Protein AF-A0A7C2WPY7-F1 (afdb_monomer_lite)

Foldseek 3Di:
DDPPPLDDLVRLCVDPLNVVVVVCCVVVVDVDFDWDQDPVLGTAGVVSCVSQPDRVRSVVSVVSND

pLDDT: mean 88.19, std 13.61, range [33.47, 97.12]

Secondary structure (DSSP, 8-state):
--------HHHHTTSHHHHHHHHHHHTTS-SS---EEETTTEEE-HHHHHHHSSHHHHHHHHHHH-

Radius of gyration: 12.75 Å; chains: 1; bounding box: 39×18×30 Å

Sequence (66 aa):
MSKTESLSKAELYKLHSTQLLLGKFVSEEIDKLDPIYDPKYGYRYPLVEALIGDPEEAEKFLYRLF

Structure (mmCIF, N/CA/C/O backbone):
data_AF-A0A7C2WPY7-F1
#
_entry.id   AF-A0A7C2WPY7-F1
#
loop_
_atom_site.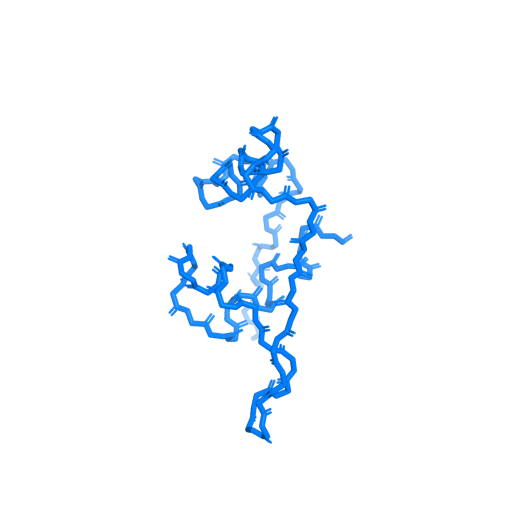group_PDB
_atom_site.id
_atom_site.type_symbol
_atom_site.label_atom_id
_atom_site.label_alt_id
_atom_site.label_comp_id
_atom_site.label_asym_id
_atom_site.label_entity_id
_atom_site.label_seq_id
_atom_site.pdbx_PDB_ins_code
_atom_site.Cartn_x
_atom_site.Cartn_y
_atom_site.Cartn_z
_atom_site.occupancy
_atom_site.B_iso_or_equiv
_atom_site.auth_seq_id
_atom_site.auth_comp_id
_atom_site.auth_asym_id
_atom_site.auth_atom_id
_atom_site.pdbx_PDB_model_num
ATOM 1 N N . MET A 1 1 ? 26.353 6.414 13.482 1.00 33.47 1 MET A N 1
ATOM 2 C CA . MET A 1 1 ? 25.182 5.551 13.224 1.00 33.47 1 MET A CA 1
ATOM 3 C C . MET A 1 1 ? 23.958 6.313 13.690 1.00 33.47 1 MET A C 1
ATOM 5 O O . MET A 1 1 ? 23.780 6.467 14.891 1.00 33.47 1 MET A O 1
ATOM 9 N N . SER A 1 2 ? 23.231 6.936 12.759 1.00 38.53 2 SER A N 1
ATOM 10 C CA . SER A 1 2 ? 22.110 7.811 13.110 1.00 38.53 2 SER A CA 1
ATOM 11 C C . SER A 1 2 ? 20.942 6.952 13.575 1.00 38.53 2 SER A C 1
ATOM 13 O O . SER A 1 2 ? 20.454 6.101 12.830 1.00 38.53 2 SER A O 1
ATOM 15 N N . LYS A 1 3 ? 20.548 7.143 14.831 1.00 42.25 3 LYS A N 1
ATOM 16 C CA . LYS A 1 3 ? 19.359 6.560 15.438 1.00 42.25 3 LYS A CA 1
ATOM 17 C C . LYS A 1 3 ? 18.166 7.179 14.711 1.00 42.25 3 LYS A C 1
ATOM 19 O O . LYS A 1 3 ? 17.708 8.251 15.078 1.00 42.25 3 LYS A O 1
ATOM 24 N N . THR A 1 4 ? 17.744 6.558 13.611 1.00 49.59 4 THR A N 1
ATOM 25 C CA . THR A 1 4 ? 16.485 6.918 12.960 1.00 49.59 4 THR A CA 1
ATOM 26 C C . THR A 1 4 ? 15.422 6.512 13.961 1.00 49.59 4 THR A C 1
ATOM 28 O O . THR A 1 4 ? 15.208 5.319 14.170 1.00 49.59 4 THR A O 1
ATOM 31 N N . GLU A 1 5 ? 14.873 7.484 14.682 1.00 56.66 5 GLU A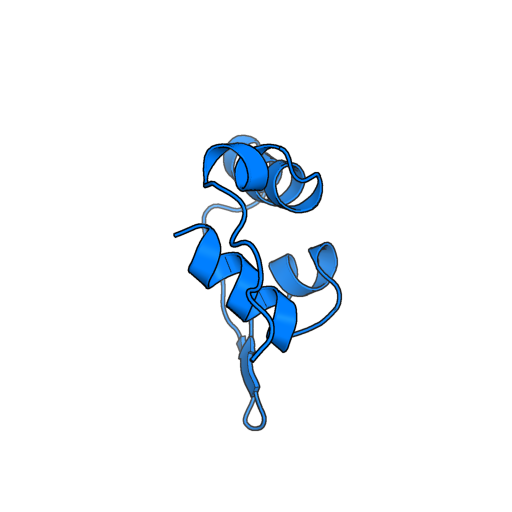 N 1
ATOM 32 C CA . GLU A 1 5 ? 13.729 7.278 15.558 1.00 56.66 5 GLU A CA 1
ATOM 33 C C . GLU A 1 5 ? 12.618 6.694 14.687 1.00 56.66 5 GLU A C 1
ATOM 35 O O . GLU A 1 5 ? 12.003 7.376 13.870 1.00 56.66 5 GLU A O 1
ATOM 40 N N . SER A 1 6 ? 12.456 5.374 14.758 1.00 70.25 6 SER A N 1
ATOM 41 C CA . SER A 1 6 ? 11.389 4.675 14.069 1.00 70.25 6 SER A CA 1
ATOM 42 C C . SER A 1 6 ? 10.089 5.188 14.667 1.00 70.25 6 SER A C 1
ATOM 44 O O . SER A 1 6 ? 9.831 4.935 15.846 1.00 70.25 6 SER A O 1
ATOM 46 N N . LEU A 1 7 ? 9.309 5.926 13.874 1.00 76.81 7 LEU A N 1
ATOM 47 C CA . LEU A 1 7 ? 7.969 6.352 14.263 1.00 76.81 7 LEU A CA 1
ATOM 48 C C . LEU A 1 7 ? 7.212 5.147 14.822 1.00 76.81 7 LEU A C 1
ATOM 50 O O . LEU A 1 7 ? 7.240 4.055 14.245 1.00 76.81 7 LEU A O 1
ATOM 54 N N . SER A 1 8 ? 6.537 5.344 15.949 1.00 85.50 8 SER A N 1
ATOM 55 C CA . SER A 1 8 ? 5.630 4.335 16.474 1.00 85.50 8 SER A CA 1
ATOM 56 C C . SER A 1 8 ? 4.527 4.053 15.452 1.00 85.50 8 SER A C 1
ATOM 58 O O . SER A 1 8 ? 4.164 4.902 14.633 1.00 85.50 8 SER A O 1
ATOM 60 N N . LYS A 1 9 ? 3.931 2.859 15.514 1.00 83.81 9 LYS A N 1
ATOM 61 C CA . LYS A 1 9 ? 2.860 2.477 14.582 1.00 83.81 9 LYS A CA 1
ATOM 62 C C . LYS A 1 9 ? 1.683 3.468 14.617 1.00 83.81 9 LYS A C 1
ATOM 64 O O . LYS A 1 9 ? 1.118 3.798 13.580 1.00 83.81 9 LYS A O 1
ATOM 69 N N . ALA A 1 10 ? 1.378 4.023 15.793 1.00 88.50 10 ALA A N 1
ATOM 70 C CA . ALA A 1 10 ? 0.363 5.064 15.957 1.00 88.50 10 ALA A CA 1
ATOM 71 C C . ALA A 1 10 ? 0.725 6.385 15.253 1.00 88.50 10 ALA A C 1
ATOM 73 O O . ALA A 1 10 ? -0.161 7.071 14.752 1.00 88.50 10 ALA A O 1
ATOM 74 N N . GLU A 1 11 ? 2.005 6.754 15.208 1.00 90.88 11 GLU A N 1
ATOM 75 C CA . GLU A 1 11 ? 2.471 7.935 14.475 1.00 90.88 11 GLU A CA 1
ATOM 76 C C . GLU A 1 11 ? 2.454 7.701 12.963 1.00 90.88 11 GLU A C 1
ATOM 78 O O . GLU A 1 11 ? 2.048 8.593 12.222 1.00 90.88 11 GLU A O 1
ATOM 83 N N . LEU A 1 12 ? 2.782 6.487 12.503 1.00 90.00 12 LEU A N 1
ATOM 84 C CA . LEU A 1 12 ? 2.678 6.114 11.088 1.00 90.00 12 LEU A CA 1
ATOM 85 C C . LEU A 1 12 ? 1.242 6.232 10.562 1.00 90.00 12 LEU A C 1
ATOM 87 O O . LEU A 1 12 ? 1.041 6.783 9.483 1.00 90.00 12 LEU A O 1
ATOM 91 N N . TYR A 1 13 ? 0.232 5.802 11.326 1.00 91.56 13 TYR A N 1
ATOM 92 C CA . TYR A 1 13 ? -1.181 5.948 10.935 1.00 91.56 13 TYR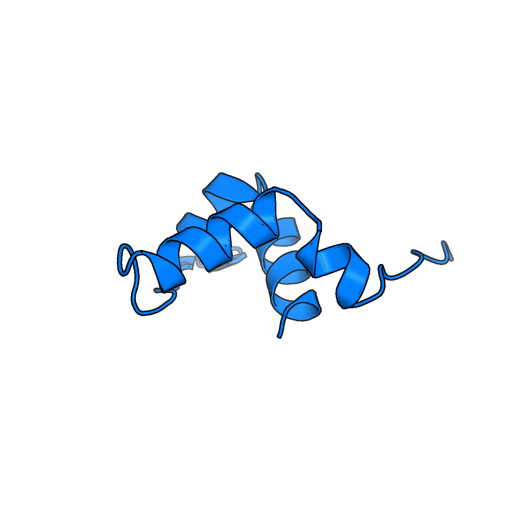 A CA 1
ATOM 93 C C . TYR A 1 13 ? -1.678 7.403 10.894 1.00 91.56 13 TYR A C 1
ATOM 95 O O . TYR A 1 13 ? -2.698 7.687 10.265 1.00 91.56 13 TYR A O 1
ATOM 103 N N . LYS A 1 14 ? -0.974 8.337 11.544 1.00 93.00 14 LYS A N 1
ATOM 104 C CA . LYS A 1 14 ? -1.293 9.773 11.484 1.00 93.00 14 LYS A CA 1
ATOM 105 C C . LYS A 1 14 ? -0.707 10.459 10.253 1.00 93.00 14 LYS A C 1
ATOM 107 O O . LYS A 1 14 ? -1.115 11.578 9.952 1.00 93.00 14 LYS A O 1
ATOM 112 N N . LEU A 1 15 ? 0.242 9.828 9.558 1.00 92.75 15 LEU A N 1
ATOM 113 C CA . LEU A 1 15 ? 0.817 10.398 8.345 1.00 92.75 15 LEU A CA 1
ATOM 114 C C . LEU A 1 15 ? -0.247 10.506 7.254 1.00 92.75 15 LEU A C 1
ATOM 116 O O . LEU A 1 15 ? -1.024 9.577 7.024 1.00 92.75 15 LEU A O 1
ATOM 120 N N . HIS A 1 16 ? -0.238 11.637 6.550 1.00 93.88 16 HIS A N 1
ATOM 121 C CA . HIS A 1 16 ? -1.192 11.913 5.480 1.00 93.88 16 HIS A CA 1
ATOM 122 C C . HIS A 1 16 ? -1.151 10.842 4.380 1.00 93.88 16 HIS A C 1
ATOM 124 O O . HIS A 1 16 ? -2.195 10.371 3.941 1.00 93.88 16 HIS A O 1
ATOM 130 N N . SER A 1 17 ? 0.044 10.392 3.994 1.00 94.00 17 SER A N 1
ATOM 131 C CA . SER A 1 17 ? 0.228 9.328 3.004 1.00 94.00 17 SER A CA 1
ATOM 132 C C . SER A 1 17 ? -0.392 7.997 3.438 1.00 94.00 17 SER A C 1
ATOM 134 O O . SER A 1 17 ? -1.059 7.344 2.638 1.00 94.00 17 SER A O 1
ATOM 136 N N . THR A 1 18 ? -0.254 7.621 4.714 1.00 94.88 18 THR A N 1
ATOM 137 C CA . THR A 1 18 ? -0.903 6.426 5.273 1.00 94.88 18 THR A CA 1
ATOM 138 C C . THR A 1 18 ? -2.418 6.547 5.240 1.00 94.88 18 THR A C 1
ATOM 140 O O . THR A 1 18 ? -3.101 5.604 4.852 1.00 94.88 18 THR A O 1
ATOM 143 N N . GLN A 1 19 ? -2.954 7.710 5.611 1.00 95.44 19 GLN A N 1
ATOM 144 C CA . GLN A 1 19 ? -4.395 7.953 5.582 1.00 95.44 19 GLN A CA 1
ATOM 145 C C . GLN A 1 19 ? -4.956 7.912 4.162 1.00 95.44 19 GLN A C 1
ATOM 147 O O . GLN A 1 19 ? -6.019 7.336 3.957 1.00 95.44 19 GLN A O 1
ATOM 152 N N . LEU A 1 20 ? -4.236 8.461 3.180 1.00 96.19 20 LEU A N 1
ATOM 153 C CA . LEU A 1 20 ? -4.617 8.362 1.772 1.00 96.19 20 LEU A CA 1
ATOM 154 C C . LEU A 1 20 ? -4.613 6.910 1.294 1.00 96.19 20 LEU A C 1
ATOM 156 O O . LEU A 1 20 ? -5.591 6.475 0.694 1.00 96.19 20 LEU A O 1
ATOM 160 N N . LEU A 1 21 ? -3.553 6.152 1.590 1.00 95.62 21 LEU A N 1
ATOM 161 C CA . LEU A 1 21 ? -3.462 4.750 1.188 1.00 95.62 21 LEU A CA 1
ATOM 162 C C . LEU A 1 21 ? -4.609 3.921 1.780 1.00 95.62 21 LEU A C 1
ATOM 164 O O . LEU A 1 21 ? -5.305 3.224 1.050 1.00 95.62 21 LEU A O 1
ATOM 168 N N . LEU A 1 22 ? -4.835 4.021 3.092 1.00 94.88 22 LEU A N 1
ATOM 169 C CA . LEU A 1 22 ? -5.920 3.301 3.764 1.00 94.88 22 LEU A CA 1
ATOM 170 C C . LEU A 1 22 ? -7.298 3.790 3.318 1.00 94.88 22 LEU A C 1
ATOM 172 O O . LEU A 1 22 ? -8.215 2.986 3.196 1.00 94.88 22 LEU A O 1
ATOM 176 N N . GLY A 1 23 ? -7.437 5.086 3.034 1.00 96.12 23 GLY A N 1
ATOM 177 C CA . GLY A 1 23 ? -8.656 5.669 2.488 1.00 96.12 23 GLY A CA 1
ATOM 178 C C . GLY A 1 23 ? -9.074 5.000 1.183 1.00 96.12 23 GLY A C 1
ATOM 179 O O . GLY A 1 23 ? -10.246 4.674 1.045 1.00 96.12 23 GLY A O 1
ATOM 180 N N . LYS A 1 24 ? -8.120 4.703 0.289 1.00 95.94 24 LYS A N 1
ATOM 181 C CA . LYS A 1 24 ? -8.383 3.985 -0.970 1.00 95.94 24 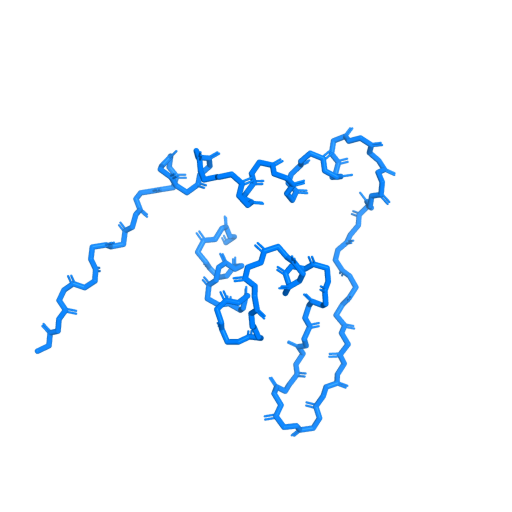LYS A CA 1
ATOM 182 C C . LYS A 1 24 ? -8.918 2.570 -0.754 1.00 95.94 24 LYS A C 1
ATOM 184 O O . LYS A 1 24 ? -9.798 2.140 -1.492 1.00 95.94 24 LYS A O 1
ATOM 189 N N . PHE A 1 25 ? -8.415 1.864 0.261 1.00 95.19 25 PHE A N 1
ATOM 190 C CA . PHE A 1 25 ? -8.946 0.552 0.645 1.00 95.19 25 PHE A CA 1
ATOM 191 C C . PHE A 1 25 ? -10.359 0.657 1.223 1.00 95.19 25 PHE A C 1
ATOM 193 O O . PHE A 1 25 ? -11.248 -0.091 0.836 1.00 95.19 25 PHE A O 1
ATOM 200 N N . VAL A 1 26 ? -10.579 1.600 2.144 1.00 96.56 26 VAL A N 1
ATOM 201 C CA . VAL A 1 26 ? -11.878 1.785 2.812 1.00 96.56 26 VAL A CA 1
ATOM 202 C C . VAL 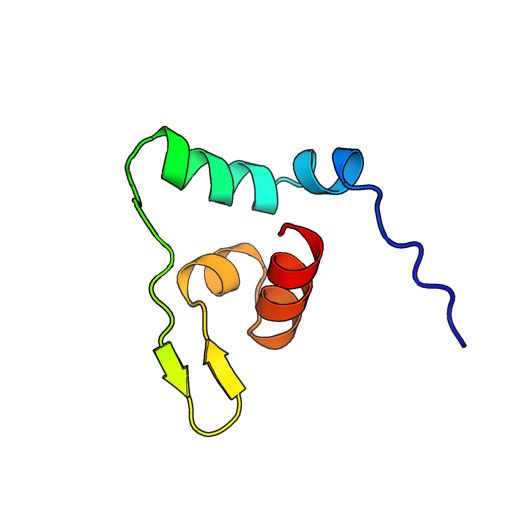A 1 26 ? -12.954 2.264 1.838 1.00 96.56 26 VAL A C 1
ATOM 204 O O . VAL A 1 26 ? -14.117 1.910 1.995 1.00 96.56 26 VAL A O 1
ATOM 207 N N . SER A 1 27 ? -12.581 3.059 0.833 1.00 97.12 27 SER A N 1
ATOM 208 C CA . SER A 1 27 ? -13.491 3.516 -0.217 1.00 97.12 27 SER A CA 1
ATOM 209 C C . SER A 1 27 ? -13.695 2.498 -1.339 1.00 97.12 27 SER A C 1
ATOM 211 O O . SER A 1 27 ? -14.348 2.842 -2.320 1.00 97.12 27 SER A O 1
ATOM 213 N N . GLU A 1 28 ? -13.097 1.305 -1.240 1.00 94.81 28 GLU A N 1
ATOM 214 C CA . GLU A 1 28 ? -13.116 0.268 -2.281 1.00 94.81 28 GLU A CA 1
ATOM 215 C C . GLU A 1 28 ? -12.558 0.751 -3.638 1.00 94.81 28 GLU A C 1
ATOM 217 O O . GLU A 1 28 ? -12.854 0.178 -4.683 1.00 94.81 28 GLU A O 1
ATOM 222 N N . GLU A 1 29 ? -11.722 1.802 -3.645 1.00 96.06 29 GLU A N 1
ATOM 223 C CA . GLU A 1 29 ? -11.011 2.232 -4.862 1.00 96.06 29 GLU A CA 1
ATOM 224 C C . GLU A 1 29 ? -9.968 1.180 -5.257 1.00 96.06 29 GLU A C 1
ATOM 226 O O . GLU A 1 29 ? -9.713 0.960 -6.441 1.00 96.06 29 GLU A O 1
ATOM 231 N N . ILE A 1 30 ? -9.385 0.522 -4.251 1.00 95.69 30 ILE A N 1
ATOM 232 C CA . ILE A 1 30 ? -8.507 -0.634 -4.404 1.00 95.69 30 ILE A CA 1
ATOM 233 C C . ILE A 1 30 ? -8.893 -1.719 -3.399 1.00 95.69 30 ILE A C 1
ATOM 235 O O . ILE A 1 30 ? -9.239 -1.428 -2.255 1.00 95.69 30 ILE A O 1
ATOM 239 N N . ASP A 1 31 ? -8.776 -2.976 -3.807 1.00 94.88 31 ASP A N 1
ATOM 240 C CA . ASP A 1 31 ? -8.928 -4.157 -2.951 1.00 94.88 31 ASP A CA 1
ATOM 241 C C . ASP A 1 31 ? -7.568 -4.743 -2.528 1.00 94.88 31 ASP A C 1
ATOM 243 O O . ASP A 1 31 ? -7.453 -5.396 -1.489 1.00 94.88 31 ASP A O 1
ATOM 247 N N . LYS A 1 32 ? -6.515 -4.475 -3.308 1.00 93.56 32 LYS A N 1
ATOM 248 C CA . LYS A 1 32 ? -5.141 -4.935 -3.076 1.00 93.56 32 LYS A CA 1
ATOM 249 C C . LYS A 1 32 ? -4.108 -3.959 -3.639 1.00 93.56 32 LYS A C 1
ATOM 251 O O . LYS A 1 32 ? -4.414 -3.064 -4.421 1.00 93.56 32 LYS A O 1
ATOM 256 N N . LEU A 1 33 ? -2.851 -4.175 -3.255 1.00 93.00 33 LEU A N 1
ATOM 257 C CA . LEU A 1 33 ? -1.706 -3.598 -3.954 1.00 93.00 33 LEU A CA 1
ATOM 258 C C . LEU A 1 33 ? -1.269 -4.550 -5.067 1.00 93.00 33 LEU A C 1
ATOM 260 O O . LEU A 1 33 ? -0.957 -5.707 -4.791 1.00 93.00 33 LEU A O 1
ATOM 264 N N . ASP A 1 34 ? -1.201 -4.049 -6.297 1.00 92.00 34 ASP A N 1
ATOM 265 C CA . ASP A 1 34 ? -0.659 -4.783 -7.439 1.00 92.00 34 ASP A CA 1
ATOM 266 C C . ASP A 1 34 ? 0.793 -4.349 -7.704 1.00 92.00 34 ASP A C 1
ATOM 268 O O . ASP A 1 34 ? 1.024 -3.262 -8.248 1.00 92.00 34 ASP A O 1
ATOM 272 N N . PRO A 1 35 ? 1.793 -5.154 -7.297 1.00 93.88 35 PRO A N 1
ATOM 273 C CA . PRO A 1 35 ? 3.185 -4.833 -7.555 1.00 93.88 35 PRO A CA 1
ATOM 274 C C . PRO A 1 35 ? 3.541 -5.027 -9.031 1.00 93.88 35 PRO A C 1
ATOM 276 O O . PRO A 1 35 ? 3.043 -5.932 -9.702 1.00 93.88 35 PRO A O 1
ATOM 279 N N . ILE A 1 36 ? 4.478 -4.218 -9.521 1.00 95.38 36 ILE A N 1
ATOM 280 C CA . ILE A 1 36 ? 5.039 -4.333 -10.871 1.00 95.38 36 ILE A CA 1
ATOM 281 C C . ILE A 1 36 ? 6.517 -4.684 -10.756 1.00 95.38 36 ILE A C 1
ATOM 283 O O . ILE A 1 36 ? 7.262 -4.015 -10.047 1.00 95.38 36 ILE A O 1
ATOM 287 N N . TYR A 1 37 ? 6.958 -5.729 -11.451 1.00 94.19 37 TYR A N 1
ATOM 288 C CA . TYR A 1 37 ? 8.371 -6.093 -11.466 1.00 94.19 37 TYR A CA 1
ATOM 289 C C . TYR A 1 37 ? 9.193 -5.121 -12.328 1.00 94.19 37 TYR A C 1
ATOM 291 O O . TYR A 1 37 ? 8.883 -4.895 -13.498 1.00 94.19 37 TYR A O 1
ATOM 299 N N . ASP A 1 38 ? 10.271 -4.598 -11.753 1.00 92.31 38 ASP A N 1
ATOM 300 C CA . ASP A 1 38 ? 11.276 -3.742 -12.372 1.00 92.31 38 ASP A CA 1
ATOM 301 C C . ASP A 1 38 ? 12.660 -4.408 -12.213 1.00 92.31 38 ASP A C 1
ATOM 303 O O . ASP A 1 38 ? 13.070 -4.713 -11.092 1.00 92.31 38 ASP A O 1
ATOM 307 N N . PRO A 1 39 ? 13.424 -4.641 -13.294 1.00 93.00 39 PRO A N 1
ATOM 308 C CA . PRO A 1 39 ? 14.724 -5.312 -13.205 1.00 93.00 39 PRO A CA 1
ATOM 309 C C . PRO A 1 39 ? 15.773 -4.592 -12.344 1.00 93.00 39 PRO A C 1
ATOM 311 O O . PRO A 1 39 ? 16.733 -5.220 -11.905 1.00 93.00 39 PRO A O 1
ATOM 314 N N . LYS A 1 40 ? 15.629 -3.280 -12.131 1.00 89.44 40 LYS A N 1
ATOM 315 C CA . LYS A 1 40 ? 16.560 -2.460 -11.349 1.00 89.44 40 LYS A CA 1
ATOM 316 C C . LYS A 1 40 ? 16.156 -2.377 -9.879 1.00 89.44 40 LYS A C 1
ATOM 318 O O . LYS A 1 40 ? 17.036 -2.355 -9.024 1.00 89.44 40 LYS A O 1
ATOM 323 N N . TYR A 1 41 ? 14.856 -2.309 -9.602 1.00 84.75 41 TYR A N 1
ATOM 324 C CA . TYR A 1 41 ? 14.324 -2.049 -8.258 1.00 84.75 41 TYR A CA 1
ATOM 325 C C . TYR A 1 41 ? 13.580 -3.240 -7.634 1.00 84.75 41 TYR A C 1
ATOM 327 O O . TYR A 1 41 ? 13.197 -3.174 -6.474 1.00 84.75 41 TYR A O 1
ATOM 335 N N . GLY A 1 42 ? 13.379 -4.337 -8.366 1.00 89.31 42 GLY A N 1
ATOM 336 C CA . GLY A 1 42 ? 12.563 -5.460 -7.913 1.00 89.31 42 GLY A CA 1
ATOM 337 C C . GLY A 1 42 ? 11.067 -5.158 -8.021 1.00 89.31 42 GLY A C 1
ATOM 338 O O . GLY A 1 42 ? 10.617 -4.557 -8.994 1.00 89.31 42 GLY A O 1
ATOM 339 N N . TYR A 1 43 ? 10.271 -5.609 -7.052 1.00 92.19 43 TYR A N 1
ATOM 340 C CA . TYR A 1 43 ? 8.835 -5.326 -7.044 1.00 92.19 43 TYR A CA 1
ATOM 341 C C . TYR A 1 43 ? 8.563 -3.896 -6.590 1.00 92.19 43 TYR A C 1
ATOM 343 O O . TYR A 1 43 ? 8.835 -3.520 -5.455 1.00 92.19 43 TYR A O 1
ATOM 351 N N . ARG A 1 44 ? 7.980 -3.123 -7.496 1.00 94.62 44 ARG A N 1
ATOM 352 C CA . ARG A 1 44 ? 7.580 -1.735 -7.305 1.00 94.62 44 ARG A CA 1
ATOM 353 C C . ARG A 1 44 ? 6.104 -1.627 -6.983 1.00 94.62 44 ARG A C 1
ATOM 355 O O . ARG A 1 44 ? 5.314 -2.475 -7.392 1.00 94.62 44 ARG A O 1
ATOM 362 N N . TYR A 1 45 ? 5.727 -0.542 -6.316 1.00 95.06 45 TYR A N 1
ATOM 363 C CA . TYR A 1 45 ? 4.350 -0.287 -5.893 1.00 95.06 45 TYR A CA 1
ATOM 364 C C . TYR A 1 45 ? 3.900 1.088 -6.391 1.00 95.06 45 TYR A C 1
ATOM 366 O O . TYR A 1 45 ? 3.814 2.017 -5.589 1.00 95.06 45 TYR A O 1
ATOM 374 N N . PRO A 1 46 ? 3.587 1.255 -7.693 1.00 95.00 46 PRO A N 1
ATOM 375 C CA . PRO A 1 46 ? 3.357 2.573 -8.295 1.00 95.00 46 PRO A CA 1
ATOM 376 C C . PRO A 1 46 ? 2.302 3.423 -7.582 1.00 95.00 46 PRO A C 1
ATOM 378 O O . PRO A 1 46 ? 2.448 4.637 -7.481 1.00 95.00 46 PRO A O 1
ATOM 381 N N . LEU A 1 47 ? 1.253 2.792 -7.045 1.00 95.25 47 LEU A N 1
ATOM 382 C CA . LEU A 1 47 ? 0.227 3.486 -6.268 1.00 95.25 47 LEU A CA 1
ATOM 383 C C . LEU A 1 47 ? 0.798 4.109 -4.989 1.00 95.25 47 LEU A C 1
ATOM 385 O O . LEU A 1 47 ? 0.451 5.232 -4.644 1.00 95.25 47 LEU A O 1
ATOM 389 N N . VAL A 1 48 ? 1.678 3.392 -4.294 1.00 95.19 48 VAL A N 1
ATOM 390 C CA . VAL A 1 48 ? 2.322 3.859 -3.059 1.00 95.19 48 VAL A CA 1
ATOM 391 C C . VAL A 1 48 ? 3.425 4.860 -3.388 1.00 95.19 48 VAL A C 1
ATOM 393 O O . VAL A 1 48 ? 3.546 5.886 -2.727 1.00 95.19 48 VAL A O 1
ATOM 396 N N . GLU A 1 49 ? 4.175 4.614 -4.459 1.00 95.38 49 GLU A N 1
ATOM 397 C CA . GLU A 1 49 ? 5.167 5.545 -4.998 1.00 95.38 49 GLU A CA 1
ATOM 398 C C . GLU A 1 49 ? 4.535 6.892 -5.360 1.00 95.38 49 GLU A C 1
ATOM 400 O O . GLU A 1 49 ? 5.111 7.929 -5.057 1.00 95.38 49 GLU A O 1
ATOM 405 N N . ALA A 1 50 ? 3.317 6.911 -5.910 1.00 94.31 50 ALA A N 1
ATOM 406 C CA . ALA A 1 50 ? 2.592 8.151 -6.188 1.00 94.31 50 ALA A CA 1
ATOM 407 C C . ALA A 1 50 ? 2.223 8.948 -4.918 1.00 94.31 50 ALA A C 1
ATOM 409 O O . ALA A 1 50 ? 1.986 10.152 -5.002 1.00 94.31 50 ALA A O 1
ATOM 410 N N . LEU A 1 51 ? 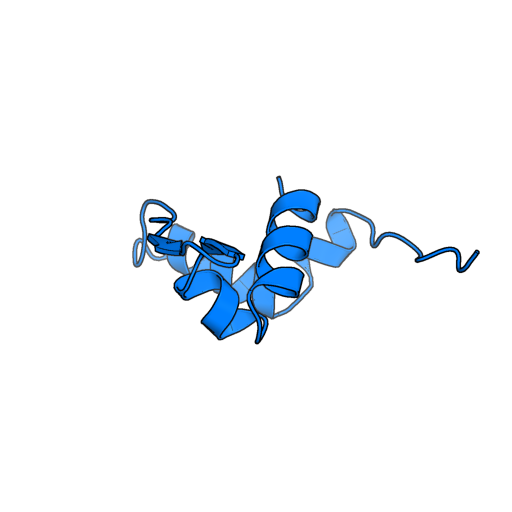2.173 8.297 -3.749 1.00 93.31 51 LEU A N 1
ATOM 411 C CA . LEU A 1 51 ? 1.886 8.934 -2.459 1.00 93.31 51 LEU A CA 1
ATOM 412 C C . LEU A 1 51 ? 3.157 9.353 -1.702 1.00 93.31 51 LEU A C 1
ATOM 414 O O . LEU A 1 51 ? 3.107 10.305 -0.925 1.00 93.31 51 LEU A O 1
ATOM 418 N N . ILE A 1 52 ? 4.263 8.622 -1.883 1.00 90.75 52 ILE A N 1
ATOM 419 C CA . ILE A 1 52 ? 5.502 8.765 -1.097 1.00 90.75 52 ILE A CA 1
ATOM 420 C C . ILE A 1 52 ? 6.633 9.439 -1.892 1.00 90.75 52 ILE A C 1
ATOM 422 O O . ILE A 1 52 ? 7.435 10.160 -1.307 1.00 90.75 52 ILE A O 1
ATOM 426 N N . GLY A 1 53 ? 6.665 9.273 -3.215 1.00 88.88 53 GLY A N 1
ATOM 427 C CA . GLY A 1 53 ? 7.545 9.987 -4.144 1.00 88.88 53 GLY A CA 1
ATOM 428 C C . GLY A 1 53 ? 8.499 9.093 -4.938 1.00 88.88 53 GLY A C 1
ATOM 429 O O . GLY A 1 53 ? 8.650 9.299 -6.143 1.00 88.88 53 GLY A O 1
ATOM 430 N N . ASP A 1 54 ? 9.131 8.103 -4.305 1.00 90.06 54 ASP A N 1
ATOM 431 C CA . ASP A 1 54 ? 10.115 7.235 -4.962 1.00 90.06 54 ASP A CA 1
ATOM 432 C C . ASP A 1 54 ? 10.012 5.755 -4.537 1.00 90.06 54 ASP A C 1
ATOM 434 O O . ASP A 1 54 ? 9.401 5.446 -3.508 1.00 90.06 54 ASP A O 1
ATOM 438 N N . PRO A 1 55 ? 10.581 4.824 -5.334 1.00 91.06 55 PRO A N 1
ATOM 439 C CA . PRO A 1 55 ? 10.466 3.385 -5.083 1.00 91.06 55 PRO A CA 1
ATOM 440 C C . PRO A 1 55 ? 11.091 2.915 -3.768 1.00 91.06 55 PRO A C 1
ATOM 442 O O . PRO A 1 55 ? 10.540 2.032 -3.115 1.00 91.06 55 PRO A O 1
ATOM 445 N N . GLU A 1 56 ? 12.225 3.493 -3.367 1.00 90.94 56 GLU A N 1
ATOM 446 C CA . GLU A 1 56 ? 12.961 3.047 -2.181 1.00 90.94 56 GLU A CA 1
ATOM 447 C C . GLU A 1 56 ? 12.222 3.465 -0.904 1.00 90.94 56 GLU A C 1
ATOM 449 O O . GLU A 1 56 ? 12.065 2.680 0.035 1.00 90.94 56 GLU A O 1
ATOM 454 N N . GLU A 1 57 ? 11.703 4.692 -0.879 1.00 90.94 57 GLU A N 1
ATOM 455 C CA . GLU A 1 57 ? 10.890 5.168 0.236 1.00 90.94 57 GLU A CA 1
ATOM 456 C C . GLU A 1 57 ? 9.518 4.488 0.287 1.00 90.94 57 GLU A C 1
ATOM 458 O O . GLU A 1 57 ? 9.020 4.217 1.382 1.00 90.94 57 GLU A O 1
ATOM 463 N N . ALA A 1 58 ? 8.925 4.129 -0.858 1.00 92.56 58 ALA A N 1
ATOM 464 C CA . ALA A 1 58 ? 7.690 3.346 -0.896 1.00 92.56 58 ALA A CA 1
ATOM 465 C C . ALA A 1 58 ? 7.870 1.953 -0.267 1.00 92.56 58 ALA A C 1
ATOM 467 O O . ALA A 1 58 ? 7.028 1.522 0.526 1.00 92.56 58 ALA A O 1
ATOM 468 N N . GLU A 1 59 ? 8.978 1.268 -0.555 1.00 90.62 59 GLU A N 1
ATOM 469 C CA . GLU A 1 59 ? 9.295 -0.027 0.054 1.00 90.62 59 GLU A CA 1
ATOM 470 C C . GLU A 1 59 ? 9.488 0.098 1.573 1.00 90.62 59 GLU A C 1
ATOM 472 O O . GLU A 1 59 ? 8.848 -0.619 2.349 1.00 90.62 59 GLU A O 1
ATOM 477 N N . LYS A 1 60 ? 10.303 1.064 2.023 1.00 90.75 60 LYS A N 1
ATOM 478 C CA . LYS A 1 60 ? 10.511 1.333 3.458 1.00 90.75 60 LYS A CA 1
ATOM 479 C C . LYS A 1 60 ? 9.206 1.682 4.166 1.00 90.75 60 LYS A C 1
ATOM 481 O O . LYS A 1 60 ? 9.001 1.279 5.311 1.00 90.75 60 LYS A O 1
ATOM 486 N N . PHE A 1 61 ? 8.343 2.454 3.513 1.00 91.75 61 PHE A N 1
ATOM 487 C CA . PHE A 1 61 ? 7.039 2.831 4.036 1.00 91.75 61 PHE A CA 1
ATOM 488 C C . PHE A 1 61 ? 6.149 1.601 4.252 1.00 91.75 61 PHE A C 1
ATOM 490 O O . PHE A 1 61 ? 5.622 1.423 5.352 1.00 91.75 61 PHE A O 1
ATOM 497 N N . LEU A 1 62 ? 6.037 0.721 3.251 1.00 91.50 62 LEU A N 1
ATOM 498 C CA . LEU A 1 62 ? 5.241 -0.504 3.356 1.00 91.50 62 LEU A CA 1
ATOM 499 C C . LEU A 1 62 ? 5.776 -1.450 4.433 1.00 91.50 62 LEU A C 1
ATOM 501 O O . LEU A 1 62 ? 4.988 -1.943 5.237 1.00 91.50 62 LEU A O 1
ATOM 505 N N . TYR A 1 63 ? 7.099 -1.623 4.512 1.00 90.81 63 TYR A N 1
ATOM 506 C CA . TYR A 1 63 ? 7.748 -2.455 5.533 1.00 90.81 63 TYR A CA 1
ATOM 507 C C . TYR A 1 63 ? 7.507 -1.955 6.965 1.00 90.81 63 TYR A C 1
ATOM 509 O O . TYR A 1 63 ? 7.531 -2.719 7.922 1.00 90.81 63 TYR A O 1
ATOM 517 N N . ARG A 1 64 ? 7.300 -0.647 7.149 1.00 89.75 64 ARG A N 1
ATOM 518 C CA . ARG A 1 64 ? 6.968 -0.081 8.465 1.00 89.75 64 ARG A CA 1
ATOM 519 C C . ARG A 1 64 ? 5.484 -0.225 8.807 1.00 89.75 64 ARG A C 1
ATOM 521 O O . ARG A 1 64 ? 5.132 -0.216 9.987 1.00 89.75 64 ARG A O 1
ATOM 528 N N . LEU A 1 65 ? 4.615 -0.286 7.799 1.00 87.62 65 LEU A N 1
ATOM 529 C CA . LEU A 1 65 ? 3.165 -0.315 7.980 1.00 87.62 65 LEU A CA 1
ATOM 530 C C . LEU A 1 65 ? 2.648 -1.727 8.308 1.00 87.62 65 LEU A C 1
ATOM 532 O O . LEU A 1 65 ? 1.776 -1.871 9.179 1.00 87.62 65 LEU A O 1
ATOM 536 N N . PHE A 1 66 ? 3.208 -2.746 7.650 1.00 80.62 66 PHE A N 1
ATOM 537 C CA . PHE A 1 66 ? 2.838 -4.159 7.779 1.00 80.62 66 PHE A CA 1
ATOM 538 C C . PHE A 1 66 ? 3.910 -4.952 8.519 1.00 80.62 66 PHE A C 1
ATOM 540 O O . PHE A 1 66 ? 3.528 -5.590 9.528 1.00 80.62 66 PHE A O 1
#